Protein AF-A0A2S1STV8-F1 (afdb_monomer)

Radius of gyration: 17.08 Å; Cα contacts (8 Å, |Δi|>4): 96; chains: 1; bounding box: 43×36×42 Å

Sequence (80 aa):
MGMYLRTTQRKNKNGTTVRYVQLAHNRRVGGTTQAEVVHNFGREDQLDTDGLRRLVASINRYLGEDGADAAAPAAGAACR

Solvent-accessible surface area (backbone atoms only — not comparable to full-atom values): 5121 Å² total; per-residue (Å²): 126,55,72,46,80,47,77,48,77,45,77,46,98,85,70,52,74,46,44,31,38,27,40,29,35,48,44,75,58,95,90,43,80,42,80,42,78,78,44,73,71,44,42,59,94,76,42,61,63,67,61,52,52,51,50,50,52,52,49,32,47,74,70,71,45,75,73,82,81,77,85,71,85,85,75,80,84,80,90,134

Foldseek 3Di:
DDKDKDWDWDQDPVRDIWIWIFTWDFDDDPNDTDTHTPGTQGTPVPGPVVVVVVVVCVVCVVVVVNPPPDDDDPDDDDDD

Secondary structure (DSSP, 8-state):
--EEEEEEEEE-TTS-EEEEEEEEEEEEETTEEEEEEEEEEEEGGG--HHHHHHHHHHHHHHTT-TT---S---------

pLDDT: mean 78.93, std 16.83, range [34.16, 93.38]

Organism: NCBI:txid2174846

Mean pr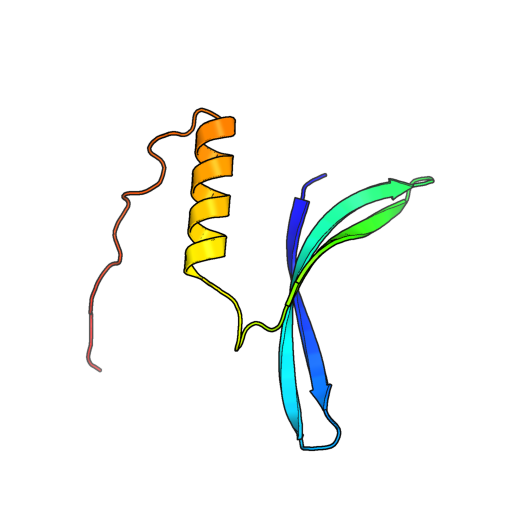edicted aligned error: 10.35 Å

Structure (mmCIF, N/CA/C/O backbone):
data_AF-A0A2S1STV8-F1
#
_entry.id   AF-A0A2S1STV8-F1
#
loop_
_atom_site.group_PDB
_atom_site.id
_atom_site.type_symbol
_atom_site.label_atom_id
_atom_site.label_alt_id
_atom_site.label_comp_id
_atom_site.label_asym_id
_atom_site.label_entity_id
_atom_site.label_seq_id
_atom_site.pdbx_PDB_ins_code
_atom_site.Cartn_x
_atom_site.Cartn_y
_atom_site.Cartn_z
_atom_site.occupancy
_atom_site.B_iso_or_equiv
_atom_site.auth_seq_id
_atom_site.auth_comp_id
_atom_site.auth_asym_id
_atom_site.auth_atom_id
_atom_site.pdbx_PDB_model_num
ATOM 1 N N . MET A 1 1 ? 18.037 -5.188 0.613 1.00 61.97 1 MET A N 1
ATOM 2 C CA . MET A 1 1 ? 17.235 -4.068 1.158 1.00 61.97 1 MET A CA 1
ATOM 3 C C . MET A 1 1 ? 16.104 -3.841 0.191 1.00 61.97 1 MET A C 1
ATOM 5 O O . MET A 1 1 ? 16.363 -3.879 -1.001 1.00 61.97 1 MET A O 1
ATOM 9 N N . GLY A 1 2 ? 14.878 -3.697 0.674 1.00 79.06 2 GLY A N 1
ATOM 10 C CA . GLY A 1 2 ? 13.713 -3.648 -0.201 1.00 79.06 2 GLY A CA 1
ATOM 11 C C . GLY A 1 2 ? 12.618 -2.787 0.394 1.00 79.06 2 GLY A C 1
ATOM 12 O O . GLY A 1 2 ? 12.590 -2.561 1.610 1.00 79.06 2 GLY A O 1
ATOM 13 N N . MET A 1 3 ? 11.751 -2.293 -0.485 1.00 90.81 3 MET A N 1
ATOM 14 C CA . MET A 1 3 ? 10.459 -1.762 -0.081 1.00 90.81 3 MET A CA 1
ATOM 15 C C . MET A 1 3 ? 9.476 -2.914 0.119 1.00 90.81 3 MET A C 1
ATOM 17 O O . MET A 1 3 ? 9.556 -3.924 -0.573 1.00 90.81 3 MET A O 1
ATOM 21 N N . TYR A 1 4 ? 8.580 -2.780 1.085 1.00 89.88 4 TYR A N 1
ATOM 22 C CA . TYR A 1 4 ? 7.591 -3.795 1.421 1.00 89.88 4 TYR A CA 1
ATOM 23 C C . TYR A 1 4 ? 6.345 -3.145 2.013 1.00 89.88 4 TYR A C 1
ATOM 25 O O . TYR A 1 4 ? 6.408 -2.078 2.626 1.00 89.88 4 TYR A O 1
ATOM 33 N N . LEU A 1 5 ? 5.203 -3.802 1.844 1.00 89.44 5 LEU A N 1
ATOM 34 C CA . LEU A 1 5 ? 3.971 -3.420 2.519 1.00 89.44 5 LEU A CA 1
ATOM 35 C C . LEU A 1 5 ? 3.979 -3.979 3.942 1.00 89.44 5 LEU A C 1
ATOM 37 O O . LEU A 1 5 ? 4.279 -5.152 4.161 1.00 89.44 5 LEU A O 1
ATOM 41 N N . ARG A 1 6 ? 3.628 -3.143 4.917 1.00 89.94 6 ARG A N 1
ATOM 42 C CA . ARG A 1 6 ? 3.407 -3.555 6.304 1.00 89.94 6 ARG A CA 1
ATOM 43 C C . ARG A 1 6 ? 2.020 -3.150 6.769 1.00 89.94 6 ARG A C 1
ATOM 45 O O . ARG A 1 6 ? 1.541 -2.062 6.446 1.00 89.94 6 ARG A O 1
ATOM 52 N N . THR A 1 7 ? 1.418 -3.996 7.594 1.00 90.50 7 THR A N 1
ATOM 53 C CA . THR A 1 7 ? 0.162 -3.697 8.281 1.00 90.50 7 THR A CA 1
ATOM 54 C C . THR A 1 7 ? 0.429 -3.385 9.744 1.00 90.50 7 THR A C 1
ATOM 56 O O . THR A 1 7 ? 1.015 -4.201 10.455 1.00 90.50 7 THR A O 1
ATOM 59 N N . THR A 1 8 ? -0.024 -2.234 10.228 1.00 89.69 8 THR A N 1
ATOM 60 C CA . THR A 1 8 ? 0.035 -1.894 11.657 1.00 89.69 8 THR A CA 1
ATOM 61 C C . THR A 1 8 ? -1.361 -1.881 12.241 1.00 89.69 8 THR A C 1
ATOM 63 O O . THR A 1 8 ? -2.263 -1.287 11.653 1.00 89.69 8 THR A O 1
ATOM 66 N N . GLN A 1 9 ? -1.541 -2.490 13.409 1.00 89.75 9 GLN A N 1
ATOM 67 C CA . GLN A 1 9 ? -2.831 -2.501 14.091 1.00 89.75 9 GLN A CA 1
ATOM 68 C C . GLN A 1 9 ? -2.854 -1.461 15.206 1.00 89.75 9 GLN A C 1
ATOM 70 O O . GLN A 1 9 ? -1.903 -1.346 15.979 1.00 89.75 9 GLN A O 1
ATOM 75 N N . ARG A 1 10 ? -3.965 -0.738 15.324 1.00 86.69 10 ARG A N 1
ATOM 76 C CA . ARG A 1 10 ? -4.256 0.137 16.456 1.00 86.69 10 ARG A CA 1
ATOM 77 C C . ARG A 1 1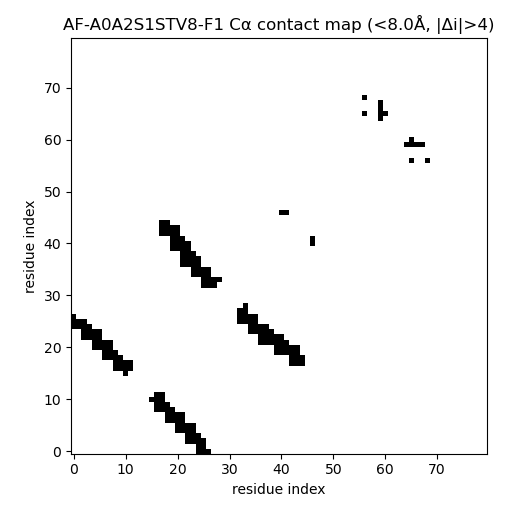0 ? -5.559 -0.309 17.101 1.00 86.69 10 ARG A C 1
ATOM 79 O O . ARG A 1 10 ? -6.594 -0.373 16.439 1.00 86.69 10 ARG A O 1
ATOM 86 N N . LYS A 1 11 ? -5.514 -0.582 18.405 1.00 87.00 11 LYS A N 1
ATOM 87 C CA . LYS A 1 11 ? -6.718 -0.788 19.216 1.00 87.00 11 LYS A CA 1
ATOM 88 C C . LYS A 1 11 ? -7.251 0.567 19.670 1.00 87.00 11 LYS A C 1
ATOM 90 O O . LYS A 1 11 ? -6.513 1.363 20.247 1.00 87.00 11 LYS A O 1
ATOM 95 N N . ASN A 1 12 ? -8.520 0.834 19.386 1.00 82.62 12 ASN A N 1
ATOM 96 C CA . ASN A 1 12 ? -9.210 2.024 19.869 1.00 82.62 12 ASN A CA 1
ATOM 97 C C . ASN A 1 12 ? -9.777 1.784 21.271 1.00 82.62 12 ASN A C 1
ATOM 99 O O . ASN A 1 12 ? -10.046 0.650 21.665 1.00 82.62 12 ASN A O 1
ATOM 103 N N . LYS A 1 13 ? -10.025 2.874 22.007 1.00 80.44 13 LYS A N 1
ATOM 104 C CA . LYS A 1 13 ? -10.626 2.832 23.351 1.00 80.44 13 LYS A CA 1
ATOM 105 C C . LYS A 1 13 ? -12.016 2.172 23.362 1.00 80.44 13 LYS A C 1
ATOM 107 O O . LYS A 1 13 ? -12.402 1.589 24.364 1.00 80.44 13 LYS A O 1
ATOM 112 N N . ASN A 1 14 ? -12.708 2.191 22.220 1.00 79.75 14 ASN A N 1
ATOM 113 C CA . ASN A 1 14 ? -14.021 1.572 22.011 1.00 79.75 14 ASN A CA 1
ATOM 114 C C . ASN A 1 14 ? -13.948 0.056 21.708 1.00 79.75 14 ASN A C 1
ATOM 116 O O . ASN A 1 14 ? -14.945 -0.535 21.313 1.00 79.75 14 ASN A O 1
ATOM 120 N N . GLY A 1 15 ? -12.772 -0.577 21.815 1.00 80.81 15 GLY A N 1
ATOM 121 C CA . GLY A 1 15 ? -12.579 -2.017 21.585 1.00 80.81 15 GLY A CA 1
ATOM 122 C C . GLY A 1 15 ? -12.380 -2.428 20.120 1.00 80.81 15 GLY A C 1
ATOM 123 O O . GLY A 1 15 ? -11.871 -3.515 19.853 1.00 80.81 15 GLY A O 1
ATOM 124 N N . THR A 1 16 ? -12.695 -1.562 19.154 1.00 81.19 16 THR A N 1
ATOM 125 C CA . THR A 1 16 ? -12.448 -1.826 17.727 1.00 81.19 16 THR A CA 1
ATOM 126 C C . THR A 1 16 ? -10.950 -1.845 17.408 1.00 81.19 16 THR A C 1
ATOM 128 O O . THR A 1 16 ? -10.202 -0.954 17.824 1.00 81.19 16 THR A O 1
ATOM 131 N N . THR A 1 17 ? -10.516 -2.828 16.617 1.00 84.19 17 THR A N 1
ATOM 132 C CA . THR A 1 17 ? -9.154 -2.894 16.067 1.00 84.19 17 THR A CA 1
ATOM 133 C C . THR A 1 17 ? -9.168 -2.382 14.634 1.00 84.19 17 THR A C 1
ATOM 135 O O . THR A 1 17 ? -9.929 -2.883 13.817 1.00 84.19 17 THR A O 1
ATOM 138 N N . VAL A 1 18 ? -8.334 -1.387 14.334 1.00 86.75 18 VAL A N 1
ATOM 139 C CA . VAL A 1 18 ? -8.168 -0.834 12.985 1.00 86.75 18 VAL A CA 1
ATOM 140 C C . VAL A 1 18 ? -6.781 -1.190 12.472 1.00 86.75 18 VAL A C 1
ATOM 142 O O . VAL A 1 18 ? -5.790 -0.969 13.173 1.00 86.75 18 VAL A O 1
ATOM 145 N N . ARG A 1 19 ? -6.698 -1.719 11.250 1.00 89.50 19 ARG A N 1
ATOM 146 C CA . ARG A 1 19 ? -5.427 -2.003 10.571 1.00 89.50 19 ARG A CA 1
ATOM 147 C C . ARG A 1 19 ? -5.120 -0.914 9.554 1.00 89.50 19 ARG A C 1
ATOM 149 O O . ARG A 1 19 ? -6.029 -0.393 8.918 1.00 89.50 19 ARG A O 1
ATOM 156 N N . TYR A 1 20 ? -3.851 -0.553 9.429 1.00 88.88 20 TYR A N 1
ATOM 157 C CA . TYR A 1 20 ? -3.363 0.431 8.465 1.00 88.88 20 TYR A CA 1
ATOM 158 C C . TYR A 1 20 ? -2.319 -0.203 7.568 1.00 88.88 20 TYR A C 1
ATOM 160 O O . TYR A 1 20 ? -1.430 -0.887 8.078 1.00 88.88 20 TYR A O 1
ATOM 168 N N . VAL A 1 21 ? -2.390 0.084 6.273 1.00 90.75 21 VAL A N 1
ATOM 169 C CA . VAL A 1 21 ? -1.452 -0.425 5.270 1.00 90.75 21 VAL A CA 1
ATOM 170 C C . VAL A 1 21 ? -0.438 0.663 4.922 1.00 90.75 21 VAL A C 1
ATOM 172 O O . VAL A 1 21 ? -0.800 1.802 4.634 1.00 90.75 21 VAL A O 1
ATOM 175 N N . GLN A 1 22 ? 0.851 0.334 4.968 1.00 91.31 22 GLN A N 1
ATOM 176 C CA . GLN A 1 22 ? 1.948 1.275 4.727 1.00 91.31 22 GLN A CA 1
ATOM 177 C C . GLN A 1 22 ? 3.002 0.666 3.807 1.00 91.31 22 GLN A C 1
ATOM 179 O O . GLN A 1 22 ? 3.383 -0.486 4.000 1.00 91.31 22 GLN A O 1
ATOM 184 N N . LEU A 1 23 ? 3.527 1.458 2.872 1.00 92.12 23 LEU A N 1
ATOM 185 C CA . LEU A 1 23 ? 4.760 1.152 2.156 1.00 92.12 23 LEU A CA 1
ATOM 186 C C . LEU A 1 23 ? 5.949 1.567 3.023 1.00 92.12 23 LEU A C 1
ATOM 188 O O . LEU A 1 23 ? 6.101 2.744 3.357 1.00 92.12 23 LEU A O 1
ATOM 192 N N . ALA A 1 24 ? 6.792 0.606 3.378 1.00 93.38 24 ALA A N 1
ATOM 193 C CA . ALA A 1 24 ? 8.014 0.824 4.132 1.00 93.38 24 ALA A CA 1
ATOM 194 C C . ALA A 1 24 ? 9.243 0.526 3.269 1.00 93.38 24 ALA A C 1
ATOM 196 O O . ALA A 1 24 ? 9.224 -0.391 2.455 1.00 93.38 24 ALA A O 1
ATOM 197 N N . HIS A 1 25 ? 10.322 1.276 3.468 1.00 91.88 25 HIS A N 1
ATOM 198 C CA . HIS A 1 25 ? 11.624 1.069 2.853 1.00 91.88 25 HIS A CA 1
ATOM 199 C C . HIS A 1 25 ? 12.666 0.809 3.939 1.00 91.88 25 HIS A C 1
ATOM 201 O O . HIS A 1 25 ? 12.836 1.606 4.859 1.00 91.88 25 HIS A O 1
ATOM 207 N N . ASN A 1 26 ? 13.381 -0.310 3.840 1.00 89.94 26 ASN A N 1
ATOM 208 C CA . ASN A 1 26 ? 14.492 -0.585 4.747 1.00 89.94 26 ASN A CA 1
ATOM 209 C C . ASN A 1 26 ? 15.758 0.135 4.272 1.00 89.94 26 ASN A C 1
ATOM 211 O O . ASN A 1 26 ? 16.344 -0.272 3.266 1.00 89.94 26 ASN A O 1
ATOM 215 N N . ARG A 1 27 ? 16.214 1.137 5.030 1.00 85.75 27 ARG A N 1
ATOM 216 C CA . ARG A 1 27 ? 17.446 1.894 4.765 1.00 85.75 27 ARG A CA 1
ATOM 217 C C . ARG A 1 27 ? 18.503 1.584 5.823 1.00 85.75 27 ARG A C 1
ATOM 219 O O . ARG A 1 27 ? 18.188 1.453 7.004 1.00 85.75 27 ARG A O 1
ATOM 226 N N . ARG A 1 28 ? 19.775 1.470 5.425 1.00 84.19 28 ARG A N 1
ATOM 227 C CA . ARG A 1 28 ? 20.888 1.395 6.386 1.00 84.19 28 ARG A CA 1
ATOM 228 C C . ARG A 1 28 ? 21.370 2.791 6.735 1.00 84.19 28 ARG A C 1
ATOM 230 O O . ARG A 1 28 ? 21.796 3.534 5.856 1.00 84.19 28 ARG A O 1
ATOM 237 N N . VAL A 1 29 ? 21.335 3.112 8.021 1.00 82.44 29 VAL A N 1
ATOM 238 C CA . VAL A 1 29 ? 21.842 4.370 8.570 1.00 82.44 29 VAL A CA 1
ATOM 239 C C . VAL A 1 29 ? 22.779 4.009 9.717 1.00 82.44 29 VAL A C 1
ATOM 241 O O . VAL A 1 29 ? 22.356 3.382 10.686 1.00 82.44 29 VAL A O 1
ATOM 244 N N . GLY A 1 30 ? 24.069 4.331 9.572 1.00 80.00 30 GLY A N 1
ATOM 245 C CA . GLY A 1 30 ? 25.076 4.090 10.616 1.00 80.00 30 GLY A CA 1
ATOM 246 C C . GLY A 1 30 ? 25.284 2.614 10.985 1.00 80.00 30 GLY A C 1
ATOM 247 O O . GLY A 1 30 ? 25.496 2.300 12.147 1.00 80.00 30 GLY A O 1
ATOM 248 N N . GLY A 1 31 ? 25.172 1.692 10.024 1.00 85.25 31 GLY A N 1
ATOM 249 C CA . GLY A 1 31 ? 25.358 0.250 10.253 1.00 85.25 31 GLY A CA 1
ATOM 250 C C . GLY A 1 31 ? 24.081 -0.513 10.624 1.00 85.25 31 GLY A C 1
ATOM 251 O O . GLY A 1 31 ? 23.997 -1.708 10.325 1.00 85.25 31 GLY A O 1
ATOM 252 N N . THR A 1 32 ? 23.056 0.176 11.132 1.00 83.00 32 THR A N 1
ATOM 253 C CA . THR A 1 32 ? 21.759 -0.408 11.511 1.00 83.00 32 THR A CA 1
ATOM 254 C C . THR A 1 32 ? 20.736 -0.291 10.382 1.00 83.00 32 THR A C 1
ATOM 256 O O . THR A 1 32 ? 20.676 0.719 9.679 1.00 83.00 32 THR A O 1
ATOM 259 N N . THR A 1 33 ? 19.915 -1.327 10.203 1.00 84.12 33 THR A N 1
ATOM 260 C CA . THR A 1 33 ? 18.777 -1.312 9.273 1.00 84.12 33 THR A CA 1
ATOM 261 C C . THR A 1 33 ? 17.570 -0.683 9.961 1.00 84.12 33 THR A C 1
ATOM 263 O O . THR A 1 33 ? 17.116 -1.191 10.984 1.00 84.12 33 THR A O 1
ATOM 266 N N . GLN A 1 34 ? 17.048 0.405 9.401 1.00 86.38 34 GLN A N 1
ATOM 267 C CA . GLN A 1 34 ? 15.862 1.100 9.897 1.00 86.38 34 GLN A CA 1
ATOM 268 C C . GLN A 1 34 ? 14.742 1.021 8.857 1.00 86.38 34 GLN A C 1
ATOM 270 O O . GLN A 1 34 ? 14.983 1.185 7.660 1.00 86.38 34 GLN A O 1
ATOM 275 N N . ALA A 1 35 ? 13.519 0.759 9.322 1.00 86.62 35 ALA A N 1
ATOM 276 C CA . ALA A 1 35 ? 12.327 0.736 8.483 1.00 86.62 35 ALA A CA 1
ATOM 277 C C . ALA A 1 35 ? 11.712 2.140 8.414 1.00 86.62 35 ALA A C 1
ATOM 279 O O . ALA A 1 35 ? 11.088 2.600 9.371 1.00 86.62 35 ALA A O 1
ATOM 280 N N . GLU A 1 36 ? 11.875 2.803 7.276 1.00 89.81 36 GLU A N 1
ATOM 281 C CA . GLU A 1 36 ? 11.307 4.117 6.987 1.00 89.81 36 GLU A CA 1
ATOM 282 C C . GLU A 1 36 ? 9.934 3.957 6.330 1.00 89.81 36 GLU A C 1
ATOM 284 O O . GLU A 1 36 ? 9.763 3.126 5.440 1.00 89.81 36 GLU A O 1
ATOM 289 N N . VAL A 1 37 ? 8.933 4.727 6.759 1.00 90.25 37 VAL A N 1
ATOM 290 C CA . VAL A 1 37 ? 7.615 4.719 6.107 1.00 90.25 37 VAL A CA 1
ATOM 291 C C . VAL A 1 37 ? 7.640 5.701 4.954 1.00 90.25 37 VAL A C 1
ATOM 293 O O . VAL A 1 37 ? 7.743 6.901 5.175 1.00 90.25 37 VAL A O 1
ATOM 296 N N . VAL A 1 38 ? 7.500 5.186 3.737 1.00 90.12 38 VAL A N 1
ATOM 297 C CA . VAL A 1 38 ? 7.449 6.001 2.519 1.00 90.12 38 VAL A CA 1
ATOM 298 C C . VAL A 1 38 ? 6.038 6.537 2.301 1.00 90.12 38 VAL A C 1
ATOM 300 O O . VAL A 1 38 ? 5.857 7.705 1.970 1.00 90.12 38 VAL A O 1
ATOM 303 N N . HIS A 1 39 ? 5.023 5.689 2.489 1.00 89.25 39 HIS A N 1
ATOM 304 C CA . HIS A 1 39 ? 3.634 6.070 2.249 1.00 89.25 39 HIS A CA 1
ATOM 305 C C . HIS A 1 39 ? 2.659 5.300 3.142 1.00 89.25 39 HIS A C 1
ATOM 307 O O . HIS A 1 39 ? 2.871 4.126 3.444 1.00 89.25 39 HIS A O 1
ATOM 313 N N . ASN A 1 40 ? 1.567 5.950 3.541 1.00 88.56 40 ASN A N 1
ATOM 314 C CA . ASN A 1 40 ? 0.467 5.328 4.272 1.00 88.56 40 ASN A CA 1
ATOM 315 C C . ASN A 1 40 ? -0.770 5.311 3.373 1.00 88.56 40 ASN A C 1
ATOM 317 O O . ASN A 1 40 ? -1.290 6.369 3.036 1.00 88.56 40 ASN A O 1
ATOM 321 N N . PHE A 1 41 ? -1.239 4.119 3.011 1.00 87.75 41 PHE A N 1
ATOM 322 C CA . PHE A 1 41 ? -2.416 3.946 2.157 1.00 87.75 41 PHE A CA 1
ATOM 323 C C . PHE A 1 41 ? -3.742 4.108 2.914 1.00 87.75 41 PHE A C 1
ATOM 325 O O . PHE A 1 41 ? -4.813 4.067 2.317 1.00 87.75 41 PHE A O 1
ATOM 332 N N . GLY A 1 42 ? -3.688 4.293 4.231 1.00 87.12 42 GLY A N 1
ATOM 333 C CA . GLY A 1 42 ? -4.847 4.472 5.086 1.00 87.12 42 GLY A CA 1
ATOM 334 C C . GLY A 1 42 ? -5.272 3.188 5.790 1.00 87.12 42 GLY A C 1
ATOM 335 O O . GLY A 1 42 ? -4.477 2.271 6.026 1.00 87.12 42 GLY A O 1
ATOM 336 N N . ARG A 1 43 ? -6.540 3.173 6.209 1.00 88.50 43 ARG A N 1
ATOM 337 C CA . ARG A 1 43 ? -7.149 2.052 6.929 1.00 88.50 43 ARG A CA 1
ATOM 338 C C . ARG A 1 43 ? -7.448 0.916 5.964 1.00 88.50 43 ARG A C 1
ATOM 340 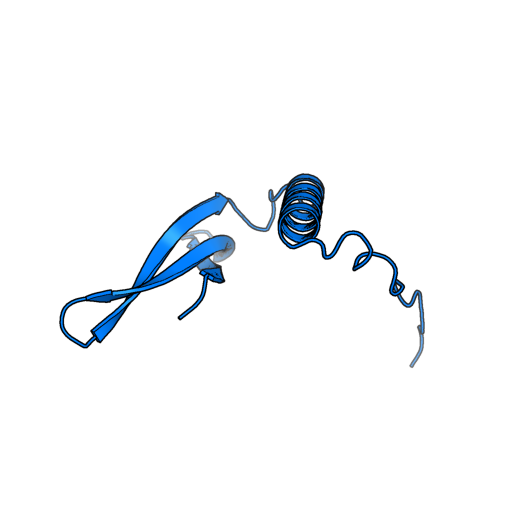O O . ARG A 1 43 ? -8.050 1.157 4.931 1.00 88.50 43 ARG A O 1
ATOM 347 N N . GLU A 1 44 ? -7.137 -0.309 6.359 1.00 84.44 44 GLU A N 1
ATOM 348 C CA . GLU A 1 44 ? -7.435 -1.524 5.595 1.00 84.44 44 GLU A CA 1
ATOM 349 C C . GLU A 1 44 ? -8.934 -1.641 5.267 1.00 84.44 44 GLU A C 1
ATOM 351 O O . GLU A 1 44 ? -9.286 -1.979 4.146 1.00 84.44 44 GLU A O 1
ATOM 356 N N . ASP A 1 45 ? -9.813 -1.255 6.200 1.00 82.69 45 ASP A N 1
ATOM 357 C CA . ASP A 1 45 ? -11.275 -1.319 6.021 1.00 82.69 45 ASP A CA 1
ATOM 358 C C . ASP A 1 45 ? -11.831 -0.306 4.999 1.00 82.69 45 ASP A C 1
ATOM 360 O O . ASP A 1 45 ? -12.964 -0.438 4.549 1.00 82.69 45 ASP A O 1
ATOM 364 N N . GLN A 1 46 ? -11.076 0.754 4.697 1.00 84.25 46 GLN A N 1
ATOM 365 C CA . GLN A 1 46 ? -11.457 1.822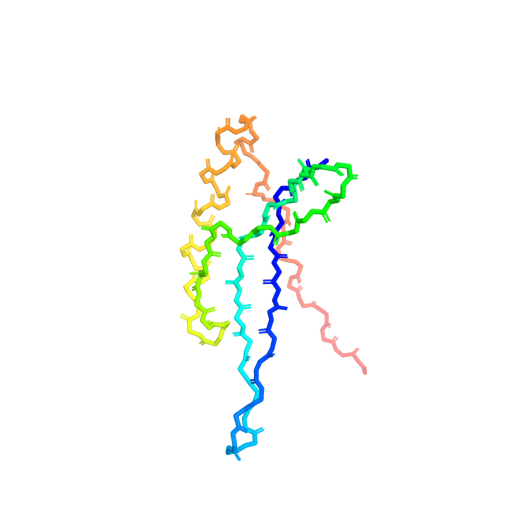 3.757 1.00 84.25 46 GLN A CA 1
ATOM 366 C C . GLN A 1 46 ? -10.490 1.889 2.571 1.00 84.25 46 GLN A C 1
ATOM 368 O O . GLN A 1 46 ? -10.468 2.876 1.837 1.00 84.25 46 GLN A O 1
ATOM 373 N N . LEU A 1 47 ? -9.643 0.873 2.428 1.00 82.75 47 LEU A N 1
ATOM 374 C CA . LEU A 1 47 ? -8.592 0.857 1.434 1.00 82.75 47 LEU A CA 1
ATOM 375 C C . LEU A 1 47 ? -9.203 0.646 0.049 1.00 82.75 47 LEU A C 1
ATOM 377 O O . LEU A 1 47 ? -9.927 -0.323 -0.175 1.00 82.75 47 LEU A O 1
ATOM 381 N N . ASP A 1 48 ? -8.861 1.522 -0.894 1.00 83.19 48 ASP A N 1
ATOM 382 C CA . ASP A 1 48 ? -9.209 1.334 -2.301 1.00 83.19 48 ASP A CA 1
ATOM 383 C C . ASP A 1 48 ? -8.346 0.215 -2.906 1.00 83.19 48 ASP A C 1
ATOM 385 O O . ASP A 1 48 ? -7.217 0.425 -3.365 1.00 83.19 48 ASP A O 1
ATOM 389 N N . THR A 1 49 ? -8.876 -1.010 -2.872 1.00 82.44 49 THR A N 1
ATOM 390 C CA . THR A 1 49 ? -8.190 -2.189 -3.416 1.00 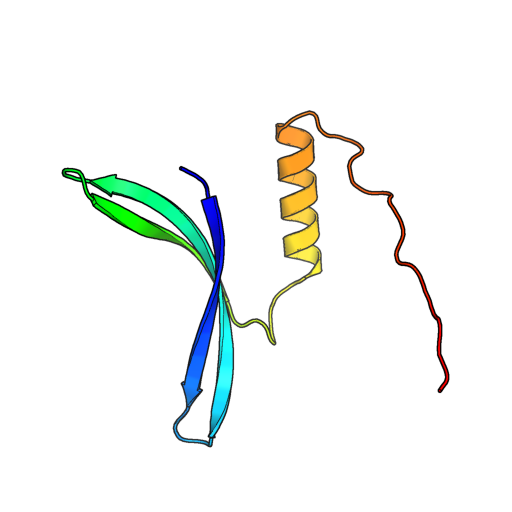82.44 49 THR A CA 1
ATOM 391 C C . THR A 1 49 ? -7.988 -2.115 -4.929 1.00 82.44 49 THR A C 1
ATOM 393 O O . THR A 1 49 ? -7.007 -2.665 -5.431 1.00 82.44 49 THR A O 1
ATOM 396 N N . ASP A 1 50 ? -8.850 -1.403 -5.660 1.00 85.25 50 ASP A N 1
ATOM 397 C CA . ASP A 1 50 ? -8.694 -1.219 -7.103 1.00 85.25 50 ASP A CA 1
ATOM 398 C C . ASP A 1 50 ? -7.585 -0.208 -7.411 1.00 85.25 50 ASP A C 1
ATOM 400 O O . ASP A 1 50 ? -6.778 -0.427 -8.320 1.00 85.25 50 ASP A O 1
ATOM 404 N N . GLY A 1 51 ? -7.459 0.842 -6.598 1.00 85.94 51 GLY A N 1
ATOM 405 C CA . GLY A 1 51 ? -6.304 1.740 -6.605 1.00 85.94 51 GLY A CA 1
ATOM 406 C C . GLY A 1 51 ? -4.982 1.002 -6.363 1.00 85.94 51 GLY A C 1
ATOM 407 O O . GLY A 1 51 ? -4.010 1.215 -7.093 1.00 85.94 51 GLY A O 1
ATOM 408 N N . LEU A 1 52 ? -4.949 0.072 -5.403 1.00 86.44 52 LEU A N 1
ATOM 409 C CA . LEU A 1 52 ? -3.752 -0.730 -5.123 1.00 86.44 52 LEU A CA 1
ATOM 410 C C . LEU A 1 52 ? -3.397 -1.669 -6.287 1.00 86.44 52 LEU A C 1
ATOM 412 O O . LEU A 1 52 ? -2.229 -1.767 -6.656 1.00 86.44 52 LEU A O 1
ATOM 416 N N . ARG A 1 53 ? -4.389 -2.312 -6.914 1.00 88.31 53 ARG A N 1
ATOM 417 C CA . ARG A 1 53 ? -4.175 -3.135 -8.120 1.00 88.31 53 ARG A CA 1
ATOM 418 C C . ARG A 1 53 ? -3.620 -2.314 -9.282 1.00 88.31 53 ARG A C 1
ATOM 420 O O . ARG A 1 53 ? -2.708 -2.768 -9.963 1.00 88.31 53 ARG A O 1
ATOM 427 N N . ARG A 1 54 ? -4.113 -1.086 -9.484 1.00 89.75 54 ARG A N 1
ATOM 428 C CA . ARG A 1 54 ? -3.564 -0.165 -10.497 1.00 89.75 54 ARG A CA 1
ATOM 429 C C . ARG A 1 54 ? -2.115 0.210 -10.206 1.00 89.75 54 ARG A C 1
ATOM 431 O O . ARG A 1 54 ? -1.321 0.296 -11.140 1.00 89.75 54 ARG A O 1
ATOM 438 N N . LEU A 1 55 ? -1.764 0.408 -8.935 1.00 88.69 55 LEU A N 1
ATOM 439 C CA . LEU A 1 55 ? -0.380 0.652 -8.540 1.00 88.69 55 LEU A CA 1
ATOM 440 C C . LEU A 1 55 ? 0.508 -0.552 -8.872 1.00 88.69 55 LEU A C 1
ATOM 442 O O . LEU A 1 55 ? 1.554 -0.367 -9.486 1.00 88.69 55 LEU A O 1
ATOM 446 N N . VAL A 1 56 ? 0.077 -1.769 -8.530 1.00 89.69 56 VAL A N 1
ATOM 447 C CA . VAL A 1 56 ? 0.808 -3.003 -8.868 1.00 89.69 56 VAL A CA 1
ATOM 448 C C . VAL A 1 56 ? 0.991 -3.128 -10.380 1.00 89.69 56 VAL A C 1
ATOM 450 O O . VAL A 1 56 ? 2.119 -3.282 -10.834 1.00 89.69 56 VAL A O 1
ATOM 453 N N . ALA A 1 57 ? -0.071 -2.942 -11.167 1.00 88.75 57 ALA A N 1
ATOM 454 C CA . ALA A 1 57 ? 0.013 -2.979 -12.625 1.00 88.75 57 ALA A CA 1
ATOM 455 C C . ALA A 1 57 ? 0.983 -1.922 -13.188 1.00 88.75 57 ALA A C 1
ATOM 457 O O . ALA A 1 57 ? 1.741 -2.199 -14.115 1.00 88.75 57 ALA A O 1
ATOM 458 N N . SER A 1 58 ? 1.000 -0.712 -12.617 1.00 89.31 58 SER A N 1
ATOM 459 C CA . SER A 1 58 ? 1.955 0.332 -13.004 1.00 89.31 58 SER A CA 1
ATOM 460 C C . SER A 1 58 ? 3.399 -0.029 -12.647 1.00 89.31 58 SER A C 1
ATOM 462 O O . SER A 1 58 ? 4.307 0.343 -13.389 1.00 89.31 58 SER A O 1
ATOM 464 N N . ILE A 1 59 ? 3.622 -0.712 -11.521 1.00 90.25 59 ILE A N 1
ATOM 465 C CA . ILE A 1 59 ? 4.948 -1.181 -11.104 1.00 90.25 59 ILE A CA 1
ATOM 466 C C . ILE A 1 59 ? 5.411 -2.317 -12.020 1.00 90.25 59 ILE A C 1
ATOM 468 O O . ILE A 1 59 ? 6.516 -2.234 -12.544 1.00 90.25 59 ILE A O 1
ATOM 472 N N . ASN A 1 60 ? 4.558 -3.310 -12.286 1.00 91.06 60 ASN A N 1
ATOM 473 C CA . ASN A 1 60 ? 4.853 -4.417 -13.202 1.00 91.06 60 ASN A CA 1
ATOM 474 C C . ASN A 1 60 ? 5.220 -3.890 -14.593 1.00 91.06 60 ASN A C 1
ATOM 476 O O . ASN A 1 60 ? 6.240 -4.280 -15.157 1.00 91.06 60 ASN A O 1
ATOM 480 N N . ARG A 1 61 ? 4.455 -2.914 -15.099 1.00 90.62 61 ARG A N 1
ATOM 481 C CA . ARG A 1 61 ? 4.772 -2.224 -16.354 1.00 90.62 61 ARG A CA 1
ATOM 482 C C . ARG A 1 61 ? 6.134 -1.543 -16.330 1.00 90.62 61 ARG A C 1
ATOM 484 O O . ARG A 1 61 ? 6.902 -1.640 -17.279 1.00 90.62 61 ARG A O 1
ATOM 491 N N . TYR A 1 62 ? 6.452 -0.835 -15.249 1.00 89.12 62 TYR A N 1
ATOM 492 C CA . TYR A 1 62 ? 7.754 -0.183 -15.112 1.00 8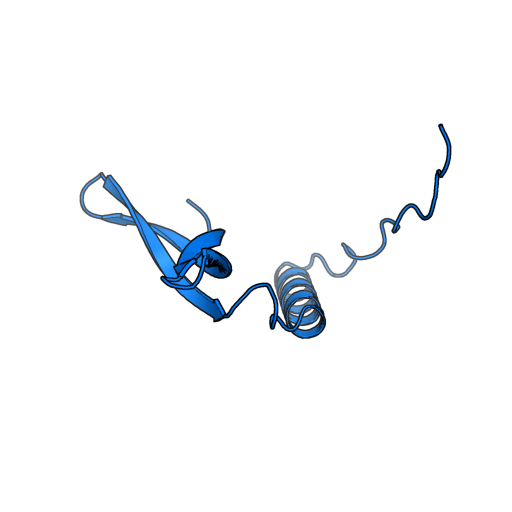9.12 62 TYR A CA 1
ATOM 493 C C . TYR A 1 62 ? 8.913 -1.193 -15.084 1.00 89.12 62 TYR A C 1
ATOM 495 O O . TYR A 1 62 ? 9.988 -0.912 -15.608 1.00 89.12 62 TYR A O 1
ATOM 503 N N . LEU A 1 63 ? 8.691 -2.370 -14.497 1.00 91.31 63 LEU A N 1
ATOM 504 C CA . LEU A 1 63 ? 9.674 -3.451 -14.435 1.00 91.31 63 LEU A CA 1
ATOM 505 C C . LEU A 1 63 ? 9.797 -4.238 -15.751 1.00 91.31 63 LEU A C 1
ATOM 507 O O . LEU A 1 63 ? 10.681 -5.085 -15.863 1.00 91.31 63 LEU A O 1
ATOM 511 N N . GLY A 1 64 ? 8.957 -3.957 -16.755 1.00 84.69 64 GLY A N 1
ATOM 512 C CA . GLY A 1 64 ? 8.887 -4.749 -17.985 1.00 84.69 64 GLY A CA 1
ATOM 513 C C . GLY A 1 64 ? 8.294 -6.144 -17.763 1.00 84.69 64 GLY A C 1
ATOM 514 O O . GLY A 1 64 ? 8.457 -7.029 -18.598 1.00 84.69 64 GLY A O 1
ATOM 515 N N . GLU A 1 65 ? 7.595 -6.338 -16.644 1.00 82.56 65 GLU A N 1
ATOM 516 C CA . GLU A 1 65 ? 6.845 -7.543 -16.281 1.00 82.56 65 GLU A CA 1
ATOM 517 C C . GLU A 1 65 ? 5.377 -7.423 -16.735 1.00 82.56 65 GLU A C 1
ATOM 519 O O . GLU A 1 65 ? 4.461 -7.958 -16.102 1.00 82.56 65 GLU A O 1
ATOM 524 N N . ASP A 1 66 ? 5.139 -6.684 -17.828 1.00 61.78 66 ASP A N 1
ATOM 525 C CA . ASP A 1 66 ? 3.838 -6.524 -18.480 1.00 61.78 66 ASP A CA 1
ATOM 526 C C . ASP A 1 66 ? 3.300 -7.904 -18.902 1.00 61.78 66 ASP A C 1
ATOM 528 O O . ASP A 1 66 ? 3.618 -8.426 -19.969 1.00 61.78 66 ASP A O 1
ATOM 532 N N . GLY A 1 67 ? 2.507 -8.526 -18.028 1.00 55.72 67 GLY A N 1
ATOM 533 C CA . GLY A 1 67 ? 2.0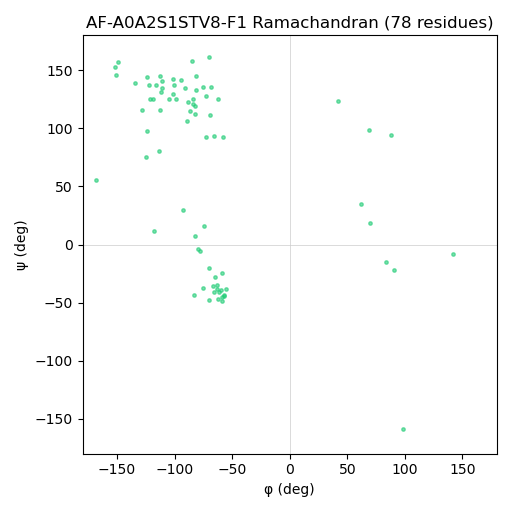05 -9.891 -18.209 1.00 55.72 67 GLY A CA 1
ATOM 534 C C . GLY A 1 67 ? 1.947 -10.735 -16.934 1.00 55.72 67 GLY A C 1
ATOM 535 O O . GLY A 1 67 ? 1.352 -11.808 -16.959 1.00 55.72 67 GLY A O 1
ATOM 536 N N . ALA A 1 68 ? 2.485 -10.260 -15.805 1.00 53.78 68 ALA A N 1
ATOM 537 C CA . ALA A 1 68 ? 2.411 -10.961 -14.517 1.00 53.78 68 ALA A CA 1
ATOM 538 C C . ALA A 1 68 ? 1.025 -10.907 -13.828 1.00 53.78 68 ALA A C 1
ATOM 540 O O . ALA A 1 68 ? 0.907 -11.228 -12.649 1.00 53.78 68 ALA A O 1
ATOM 541 N N . ASP A 1 69 ? -0.036 -10.547 -14.554 1.00 56.47 69 ASP A N 1
ATOM 542 C CA . ASP A 1 69 ? -1.419 -10.566 -14.072 1.00 56.47 69 ASP A CA 1
ATOM 543 C C . ASP A 1 69 ? -2.299 -11.411 -15.008 1.00 56.47 69 ASP A C 1
ATOM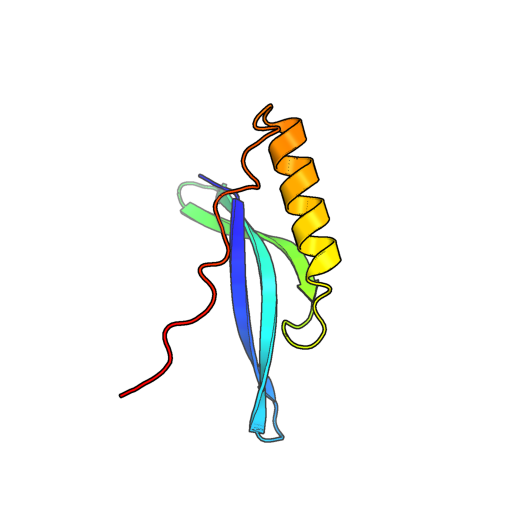 545 O O . ASP A 1 69 ? -3.073 -10.879 -15.798 1.00 56.47 69 ASP A O 1
ATOM 549 N N . ALA A 1 70 ? -2.172 -12.742 -14.919 1.00 46.91 70 ALA A N 1
ATOM 550 C CA . ALA A 1 70 ? -3.243 -13.701 -15.240 1.00 46.91 70 ALA A CA 1
ATOM 551 C C . ALA A 1 70 ? -2.907 -15.139 -14.781 1.00 46.91 70 ALA A C 1
ATOM 553 O O . ALA A 1 70 ? -2.970 -16.083 -15.565 1.00 46.91 70 ALA A O 1
ATOM 554 N N . ALA A 1 71 ? -2.591 -15.350 -13.501 1.00 41.12 71 ALA A N 1
ATOM 555 C CA . ALA A 1 71 ? -2.684 -16.682 -12.893 1.00 41.12 71 ALA A CA 1
ATOM 556 C C . ALA A 1 71 ? -3.796 -16.688 -11.831 1.00 41.12 71 ALA A C 1
ATOM 558 O O . ALA A 1 71 ? -3.547 -16.528 -10.644 1.00 41.12 71 ALA A O 1
ATOM 559 N N . ALA A 1 72 ? -5.027 -16.816 -12.342 1.00 41.66 72 ALA A N 1
ATOM 560 C CA . ALA A 1 72 ? -6.260 -17.346 -11.747 1.00 41.66 72 ALA A CA 1
ATOM 561 C C . ALA A 1 72 ? -6.636 -16.997 -10.282 1.00 41.66 72 ALA A C 1
ATOM 563 O O . ALA A 1 72 ? -5.972 -17.440 -9.345 1.00 41.66 72 ALA A O 1
ATOM 564 N N . PRO A 1 73 ? -7.833 -16.416 -10.033 1.00 39.66 73 PRO A N 1
ATOM 565 C CA . PRO A 1 73 ? -8.552 -16.770 -8.821 1.00 39.66 73 PRO A CA 1
ATOM 566 C C . PRO A 1 73 ? -9.019 -18.222 -8.997 1.00 39.66 73 PRO A C 1
ATOM 568 O O . PRO A 1 73 ? -9.879 -18.507 -9.830 1.00 39.66 73 PRO A O 1
ATOM 571 N N . ALA A 1 74 ? -8.458 -19.159 -8.234 1.00 41.94 74 ALA A N 1
ATOM 572 C CA . ALA A 1 74 ? -9.115 -20.445 -8.038 1.00 41.94 74 ALA A CA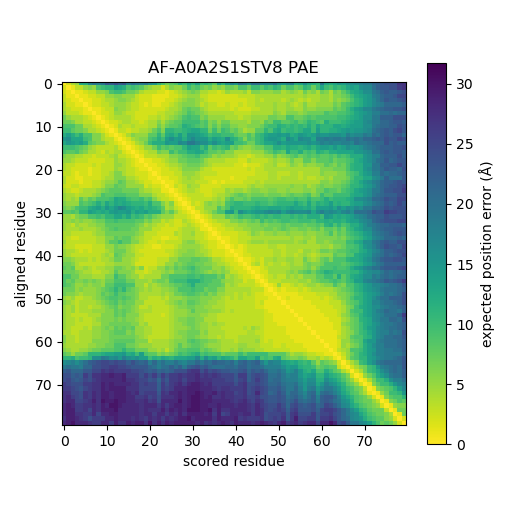 1
ATOM 573 C C . ALA A 1 74 ? -10.413 -20.180 -7.262 1.00 41.94 74 ALA A C 1
ATOM 575 O O . ALA A 1 74 ? -10.430 -20.068 -6.036 1.00 41.94 74 ALA A O 1
ATOM 576 N N . ALA A 1 75 ? -11.502 -20.005 -8.006 1.00 43.91 75 ALA A N 1
ATOM 577 C CA . ALA A 1 75 ? -12.842 -20.078 -7.472 1.00 43.91 75 ALA A CA 1
ATOM 578 C C . ALA A 1 75 ? -13.082 -21.492 -6.923 1.00 43.91 75 ALA A C 1
ATOM 580 O O . ALA A 1 75 ? -12.950 -22.472 -7.647 1.00 43.91 75 ALA A O 1
ATOM 581 N N . GLY A 1 76 ? -13.475 -21.558 -5.651 1.00 42.12 76 GLY A N 1
ATOM 582 C CA . GLY A 1 76 ? -14.404 -22.554 -5.127 1.00 42.12 76 GLY A CA 1
ATOM 583 C C . GLY A 1 76 ? -13.935 -24.009 -5.048 1.00 42.12 76 GLY A C 1
ATOM 584 O O . GLY A 1 76 ? -14.163 -24.795 -5.958 1.00 42.12 76 GLY A O 1
ATOM 585 N N . ALA A 1 77 ? -13.509 -24.415 -3.853 1.00 42.31 77 ALA A N 1
ATOM 586 C CA . ALA A 1 77 ? -13.921 -25.702 -3.302 1.00 42.31 77 ALA A CA 1
ATOM 587 C C . ALA A 1 77 ? -14.559 -25.445 -1.932 1.00 42.31 77 ALA A C 1
ATOM 589 O O . ALA A 1 77 ? -13.881 -25.226 -0.930 1.00 42.31 77 ALA A O 1
ATOM 590 N N . ALA A 1 78 ? -15.889 -25.396 -1.924 1.00 44.34 78 ALA A N 1
ATOM 591 C CA . ALA A 1 78 ? -16.682 -25.578 -0.722 1.00 44.34 78 ALA A CA 1
ATOM 592 C C . ALA A 1 78 ? -16.604 -27.044 -0.251 1.00 44.34 78 ALA A C 1
ATOM 594 O O . ALA A 1 78 ? -16.371 -27.944 -1.056 1.00 44.34 78 ALA A O 1
ATOM 595 N N . CYS A 1 79 ? -16.954 -27.246 1.025 1.00 34.16 79 CYS A N 1
ATOM 596 C CA . CYS A 1 79 ? -17.414 -28.496 1.644 1.00 34.16 79 CYS A CA 1
ATOM 597 C C . CYS A 1 79 ? -16.344 -29.459 2.207 1.00 34.16 79 CYS A C 1
ATOM 599 O O . CYS A 1 79 ? -15.900 -30.379 1.524 1.00 34.16 79 CYS A O 1
ATOM 601 N N . ARG A 1 80 ? -16.055 -29.346 3.511 1.00 39.34 80 ARG A N 1
ATOM 602 C CA . ARG A 1 80 ? -16.484 -30.312 4.547 1.00 39.34 80 ARG A CA 1
ATOM 603 C C . ARG A 1 80 ? -16.185 -29.769 5.944 1.00 39.34 80 ARG A C 1
ATOM 605 O O . ARG A 1 80 ? -15.095 -29.188 6.120 1.00 39.34 80 ARG A O 1
#

Nearest PDB structures (foldseek):
  4hia-assembly1_B  TM=4.393E-01  e=1.985E+00  Cereibacter sphaeroides ATCC 17025
  4hj3-assembly1_A  TM=3.330E-01  e=1.090E+00  Cereibacter sphaeroides ATCC 17025
  8q87-assembly1_BT  TM=2.962E-01  e=2.522E+00  Gallus gallus
  6hoo-assembly1_B  TM=4.098E-01  e=4.590E+00  Klebsiella pneumoniae
  8sok-assembly1_B  TM=2.453E-01  e=5.494E+00  Homo sapiens